Protein AF-G2XTL1-F1 (afdb_monomer)

Organism: Botryotinia fuckeliana (strain T4) (NCBI:txid999810)

Nearest PDB structures (foldseek):
  5env-assembly1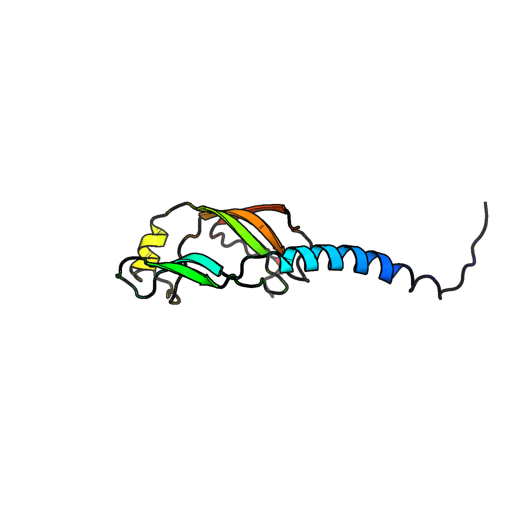_A  TM=9.713E-01  e=4.921E-09  Saccharomyces cerevisiae S288C
  7kc2-assembly1_A  TM=9.704E-01  e=1.084E-08  Saccharomyces cerevisiae
  4z6k-assembly1_D  TM=9.775E-01  e=3.905E-07  Moraxella sp. TAE123
  1llu-assembly1_A  TM=9.653E-01  e=4.979E-07  Pseudomonas aeruginosa
  3meq-assembly1_C  TM=9.511E-01  e=8.601E-07  Brucella suis

Mean predicted aligned error: 12.2 Å

Foldseek 3Di:
DDDDDDDPPVVVVVVVVVVVVVVVVQVVLVVPDDQKDWFFWQQDAPDHTDTDIDGDDDAEQQDWDWDFPDFDDDVVQNCLNNCVDPDGRDPRDGTTQWTKGFTRHHHNNHDPDDGGDIDTGHPDPDDDPVPPD

Secondary structure (DSSP, 8-state):
-------TTSHHHHHHHHHHHHHHHHHHHHHTS-SEEEEEEESSTTSPPEEEEEEPPPP-TT-EEEEEEEE---HHHHHHHHT-SSSPPPSSEEP-SEEEEEEEEE-TT--S--TT-EEEEE------GGG--

Solvent-accessible surface area (backbone atoms only — not comparable to full-atom values): 8342 Å² total; per-residue (Å²): 132,89,81,88,90,78,72,88,76,60,68,72,62,59,67,61,54,65,59,52,63,56,50,57,57,53,52,58,47,57,70,70,53,66,70,56,40,80,45,53,31,33,72,52,65,70,49,82,69,42,82,43,77,43,74,52,80,79,55,50,50,77,32,68,32,62,52,68,76,46,67,57,87,56,75,66,50,55,31,57,39,52,58,74,43,97,62,89,73,68,72,67,31,72,68,70,56,42,32,36,27,33,26,60,40,67,15,86,68,46,82,92,64,56,70,71,41,78,46,76,45,61,90,64,94,76,74,60,80,88,74,74,125

Sequence (133 aa):
MYLDDLPNEQVNSLNNLSVKASTSSQLSKMENLPKEQWAQVVEETGKPVVYKKIPVQKPGADEVLVNIKFSGVCHTDLHAVNGDWPLDTKLPLVGGHEGAGVVVAVG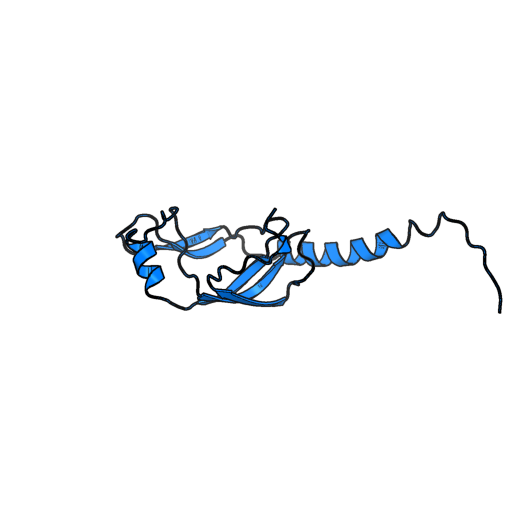SLVEDVKVGDYAGVKVSYFCPPSQMK

Radius of gyration: 21.56 Å; Cα contacts (8 Å, |Δi|>4): 180; chains: 1; bounding box: 55×30×61 Å

InterPro domains:
  IPR002328 Alcohol dehydrogenase, zinc-type, conserved site [PS00059] (96-110)
  IPR011032 GroES-like superfamily [SSF50129] (35-127)
  IPR013154 Alcohol dehydrogenase-like, N-terminal [PF08240] (60-127)

Structure (mmCIF, N/CA/C/O backbone):
data_AF-G2XTL1-F1
#
_entry.id   AF-G2XTL1-F1
#
loop_
_atom_site.group_PDB
_atom_site.id
_atom_site.type_symbol
_atom_site.label_atom_id
_atom_site.label_alt_id
_atom_site.label_comp_id
_atom_site.label_asym_id
_atom_site.label_entity_id
_atom_site.label_seq_id
_atom_site.pdbx_PDB_ins_code
_atom_site.Cartn_x
_atom_site.Cartn_y
_atom_site.Cartn_z
_atom_site.occupancy
_atom_site.B_iso_or_equiv
_atom_site.auth_seq_id
_atom_site.auth_comp_id
_atom_site.auth_asym_id
_atom_site.auth_atom_id
_atom_site.pdbx_PDB_model_num
ATOM 1 N N . MET A 1 1 ? 41.135 -16.122 -38.011 1.00 28.92 1 MET A N 1
ATOM 2 C CA . MET A 1 1 ? 40.770 -16.089 -39.440 1.00 28.92 1 MET A CA 1
ATOM 3 C C . MET A 1 1 ? 39.957 -14.822 -39.611 1.00 28.92 1 MET A C 1
ATOM 5 O O . MET A 1 1 ? 38.948 -14.703 -38.935 1.00 28.92 1 MET A O 1
ATOM 9 N N . TYR A 1 2 ? 40.535 -13.864 -40.339 1.00 23.22 2 TYR A N 1
ATOM 10 C CA . TYR A 1 2 ? 40.030 -12.537 -40.724 1.00 23.22 2 TYR A CA 1
ATOM 11 C C . TYR A 1 2 ? 38.497 -12.482 -40.954 1.00 23.22 2 TYR A C 1
ATOM 13 O O . TYR A 1 2 ? 37.921 -13.485 -41.361 1.00 23.22 2 TYR A O 1
ATOM 21 N N . LEU A 1 3 ? 37.776 -11.376 -40.736 1.00 25.80 3 LEU A N 1
ATOM 22 C CA . LEU A 1 3 ? 38.028 -10.012 -41.215 1.00 25.80 3 LEU A CA 1
ATOM 23 C C . LEU A 1 3 ? 37.331 -8.961 -40.325 1.00 25.80 3 LEU A C 1
ATOM 25 O O . LEU A 1 3 ? 36.177 -9.143 -39.937 1.00 25.80 3 LEU A O 1
ATOM 29 N N . ASP A 1 4 ? 38.051 -7.866 -40.085 1.00 35.59 4 ASP A N 1
ATOM 30 C CA . ASP A 1 4 ? 37.524 -6.529 -39.805 1.00 35.59 4 ASP A CA 1
ATOM 31 C C . ASP A 1 4 ? 36.752 -5.977 -41.028 1.00 35.59 4 ASP A C 1
ATOM 33 O O . ASP A 1 4 ? 36.882 -6.503 -42.131 1.00 35.59 4 ASP A O 1
ATOM 37 N N . ASP A 1 5 ? 36.006 -4.887 -40.814 1.00 46.59 5 ASP A N 1
ATOM 38 C CA . ASP A 1 5 ? 35.294 -4.035 -41.790 1.00 46.59 5 ASP A CA 1
ATOM 39 C C . ASP A 1 5 ? 33.788 -4.295 -41.994 1.00 46.59 5 ASP A C 1
ATOM 41 O O . ASP A 1 5 ? 33.341 -4.848 -42.999 1.00 46.59 5 ASP A O 1
ATOM 45 N N . LEU A 1 6 ? 32.972 -3.742 -41.084 1.00 37.72 6 LEU A N 1
ATOM 46 C CA . LEU A 1 6 ? 31.617 -3.275 -41.406 1.00 37.72 6 LEU A CA 1
ATOM 47 C C . LEU A 1 6 ? 31.410 -1.832 -40.890 1.00 37.72 6 LEU A C 1
ATOM 49 O O . LEU A 1 6 ? 31.805 -1.521 -39.766 1.00 37.72 6 LEU A O 1
ATOM 53 N N . PRO A 1 7 ? 30.816 -0.931 -41.698 1.00 37.72 7 PRO A N 1
ATOM 54 C CA . PRO A 1 7 ? 30.742 0.501 -41.416 1.00 37.72 7 PRO A CA 1
ATOM 55 C C . PRO A 1 7 ? 29.793 0.845 -40.256 1.00 37.72 7 PRO A C 1
ATOM 57 O O . PRO A 1 7 ? 28.746 0.222 -40.069 1.00 37.72 7 PRO A O 1
ATOM 60 N N . ASN A 1 8 ? 30.149 1.907 -39.527 1.00 44.75 8 ASN A N 1
ATOM 61 C CA . ASN A 1 8 ? 29.529 2.446 -38.302 1.00 44.75 8 ASN A CA 1
ATOM 62 C C . ASN A 1 8 ? 28.044 2.878 -38.392 1.00 44.75 8 ASN A C 1
ATOM 64 O O . ASN A 1 8 ? 27.540 3.538 -37.487 1.00 44.75 8 ASN A O 1
ATOM 68 N N . GLU A 1 9 ? 27.311 2.497 -39.435 1.00 47.88 9 GLU A N 1
ATOM 69 C CA . GLU A 1 9 ? 25.916 2.904 -39.642 1.00 47.88 9 GLU A CA 1
ATOM 70 C C . GLU A 1 9 ? 24.894 1.795 -39.317 1.00 47.88 9 GLU A C 1
ATOM 72 O O . GLU A 1 9 ? 23.712 2.080 -39.143 1.00 47.88 9 GLU A O 1
ATOM 77 N N . GLN A 1 10 ? 25.325 0.540 -39.112 1.00 41.72 10 GLN A N 1
ATOM 78 C CA . GLN A 1 10 ? 24.427 -0.547 -38.672 1.00 41.72 10 GLN A CA 1
ATOM 79 C C . GLN A 1 10 ? 24.396 -0.797 -37.154 1.00 41.72 10 GLN A C 1
ATOM 81 O O . GLN A 1 10 ? 23.511 -1.503 -36.668 1.00 41.72 10 GLN A O 1
ATOM 86 N N . VAL A 1 11 ? 25.279 -0.169 -36.372 1.00 45.94 11 VAL A N 1
ATOM 87 C CA . VAL A 1 11 ? 25.290 -0.326 -34.902 1.00 45.94 11 VAL A CA 1
ATOM 88 C C . VAL A 1 11 ? 24.119 0.425 -34.240 1.00 45.94 11 VAL A C 1
ATOM 90 O O . VAL A 1 11 ? 23.607 0.001 -33.206 1.00 45.94 11 VAL A O 1
ATOM 93 N N . ASN A 1 12 ? 23.587 1.469 -34.884 1.00 41.38 12 ASN A N 1
ATOM 94 C CA . ASN A 1 12 ? 22.470 2.259 -34.348 1.00 41.38 12 ASN A CA 1
ATOM 95 C C . ASN A 1 12 ? 21.074 1.675 -34.639 1.00 41.38 12 ASN A C 1
ATOM 97 O O . ASN A 1 12 ? 20.094 2.111 -34.035 1.00 41.38 12 ASN A O 1
ATOM 101 N N . SER A 1 13 ? 20.955 0.671 -35.518 1.00 42.94 13 SER A N 1
ATOM 102 C CA . SER A 1 13 ? 19.659 0.044 -35.829 1.00 42.94 13 SER A CA 1
ATOM 103 C C . SER A 1 13 ? 19.337 -1.165 -34.943 1.00 42.94 13 SER A C 1
ATOM 105 O O . SER A 1 13 ? 18.161 -1.484 -34.758 1.00 42.94 13 SER A O 1
ATOM 107 N N . LEU A 1 14 ? 20.341 -1.836 -34.370 1.00 43.72 14 LEU A N 1
ATOM 108 C CA . LEU A 1 14 ? 20.133 -3.025 -33.528 1.00 43.72 14 LEU A CA 1
ATOM 109 C C . LEU A 1 14 ? 19.821 -2.673 -32.064 1.00 43.72 14 LEU A C 1
ATOM 111 O O . LEU A 1 14 ? 19.066 -3.393 -31.409 1.00 43.72 14 LEU A O 1
ATOM 115 N N . ASN A 1 15 ? 20.266 -1.507 -31.588 1.00 40.66 15 ASN A N 1
ATOM 116 C CA . ASN A 1 15 ? 19.938 -1.015 -30.244 1.00 40.66 15 ASN A CA 1
ATOM 117 C C . ASN A 1 15 ? 18.449 -0.636 -30.083 1.00 40.66 15 ASN A C 1
ATOM 119 O O . ASN A 1 15 ? 17.926 -0.642 -28.972 1.00 40.66 15 ASN A O 1
ATOM 123 N N . ASN A 1 16 ? 17.729 -0.396 -31.186 1.00 42.56 16 ASN A N 1
ATOM 124 C CA . ASN A 1 16 ? 16.307 -0.027 -31.175 1.00 42.56 16 ASN A CA 1
ATOM 125 C C . ASN A 1 16 ? 15.329 -1.212 -31.283 1.00 42.56 16 ASN A C 1
ATOM 127 O O . ASN A 1 16 ? 14.116 -1.005 -31.189 1.00 42.56 16 ASN A O 1
ATOM 131 N N . LEU A 1 17 ? 15.813 -2.444 -31.474 1.00 43.50 17 LEU A N 1
ATOM 132 C CA . LEU A 1 17 ? 14.959 -3.640 -31.519 1.00 43.50 17 LEU A CA 1
ATOM 133 C C . LEU A 1 17 ? 14.804 -4.299 -30.140 1.00 43.50 17 LEU A C 1
ATOM 135 O O . LEU A 1 17 ? 13.712 -4.760 -29.816 1.00 43.50 17 LEU A O 1
ATOM 139 N N . SER A 1 18 ? 15.836 -4.253 -29.289 1.00 40.78 18 SER A N 1
ATOM 140 C CA . SER A 1 18 ? 15.764 -4.787 -27.917 1.00 40.78 18 SER A CA 1
ATOM 141 C C . SER A 1 18 ? 14.872 -3.935 -26.995 1.00 40.78 18 SER A C 1
ATOM 143 O O . SER A 1 18 ? 14.090 -4.467 -26.209 1.00 40.78 18 SER A O 1
ATOM 145 N N . VAL A 1 19 ? 14.887 -2.604 -27.162 1.00 45.25 19 VAL A N 1
ATOM 146 C CA . VAL A 1 19 ? 14.086 -1.669 -26.344 1.00 45.25 19 VAL A CA 1
ATOM 147 C C . VAL A 1 19 ? 12.582 -1.741 -26.655 1.00 45.25 19 VAL A C 1
ATOM 149 O O . VAL A 1 19 ? 11.765 -1.504 -25.768 1.00 45.25 19 VAL A O 1
ATOM 152 N N . LYS A 1 20 ? 12.184 -2.103 -27.885 1.00 40.88 20 LYS A N 1
ATOM 153 C CA . LYS A 1 20 ? 10.765 -2.147 -28.302 1.00 40.88 20 LYS A CA 1
ATOM 154 C C . LYS A 1 20 ? 10.012 -3.396 -27.833 1.00 40.88 20 LYS A C 1
ATOM 156 O O . LYS A 1 20 ? 8.801 -3.333 -27.626 1.00 40.88 20 LYS A O 1
ATOM 161 N N . ALA A 1 21 ? 10.699 -4.526 -27.662 1.00 43.09 21 ALA A N 1
ATOM 162 C CA . ALA A 1 21 ? 10.057 -5.777 -27.254 1.00 43.09 21 ALA A CA 1
ATOM 163 C C . ALA A 1 21 ? 9.683 -5.790 -25.758 1.00 43.09 21 ALA A C 1
ATOM 165 O O . ALA A 1 21 ? 8.635 -6.320 -25.386 1.00 43.09 21 ALA A O 1
ATOM 166 N N . SER A 1 22 ? 10.494 -5.164 -24.897 1.00 46.75 22 SER A N 1
ATOM 167 C CA . SER A 1 22 ? 10.234 -5.091 -23.452 1.00 46.75 22 SER A CA 1
ATOM 168 C C . SER A 1 22 ? 9.103 -4.112 -23.109 1.00 46.75 22 SER A C 1
ATOM 170 O O . SER A 1 22 ? 8.190 -4.472 -22.360 1.00 46.75 22 SER A O 1
ATOM 172 N N . THR A 1 23 ? 9.087 -2.930 -23.737 1.00 51.31 23 THR A N 1
ATOM 173 C CA . THR A 1 23 ? 8.087 -1.873 -23.489 1.00 51.31 23 THR A CA 1
ATOM 174 C C . THR A 1 23 ? 6.670 -2.276 -23.892 1.00 51.31 23 THR A C 1
ATOM 176 O O . THR A 1 23 ? 5.736 -2.012 -23.141 1.00 51.31 23 THR A O 1
ATOM 179 N N . SER A 1 24 ? 6.473 -2.967 -25.022 1.00 51.62 24 SER A N 1
ATOM 180 C CA . SER A 1 24 ? 5.132 -3.400 -25.461 1.00 51.62 24 SER A CA 1
ATOM 181 C C . SER A 1 24 ? 4.461 -4.353 -24.460 1.00 51.62 24 SER A C 1
ATOM 183 O O . SER A 1 24 ? 3.270 -4.214 -24.170 1.00 51.62 24 SER A O 1
ATOM 185 N N . SER A 1 25 ? 5.225 -5.286 -23.880 1.00 55.12 25 SER A N 1
ATOM 186 C CA . SER A 1 25 ? 4.691 -6.248 -22.908 1.00 55.12 25 SER A CA 1
ATOM 187 C C . SER A 1 25 ? 4.388 -5.601 -21.550 1.00 55.12 25 SER A C 1
ATOM 189 O O . SER A 1 25 ? 3.368 -5.911 -20.933 1.00 55.12 25 SER A O 1
ATOM 191 N N . GLN A 1 26 ? 5.224 -4.658 -21.106 1.00 54.09 26 GLN A N 1
ATOM 192 C CA . GLN A 1 26 ? 5.023 -3.914 -19.86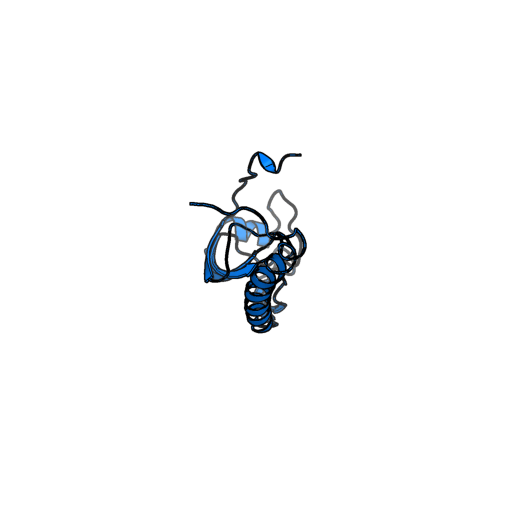2 1.00 54.09 26 GLN A CA 1
ATOM 193 C C . GLN A 1 26 ? 3.830 -2.953 -19.962 1.00 54.09 26 GLN A C 1
ATOM 195 O O . GLN A 1 26 ? 3.006 -2.917 -19.050 1.00 54.09 26 GLN A O 1
ATOM 200 N N . LEU A 1 27 ? 3.669 -2.265 -21.098 1.00 55.25 27 LEU A N 1
ATOM 201 C CA . LEU A 1 27 ? 2.509 -1.410 -21.376 1.00 55.25 27 LEU A CA 1
ATOM 202 C C . LEU A 1 27 ? 1.199 -2.214 -21.362 1.00 55.25 27 LEU A C 1
ATOM 204 O O . LEU A 1 27 ? 0.251 -1.818 -20.687 1.00 55.25 27 LEU A O 1
ATOM 208 N N . SER A 1 28 ? 1.180 -3.398 -21.987 1.00 56.03 28 SER A N 1
ATOM 209 C CA . SER A 1 28 ? -0.004 -4.274 -21.992 1.00 56.03 28 SER A CA 1
ATOM 210 C C . SER A 1 28 ? -0.403 -4.787 -20.599 1.00 56.03 28 SER A C 1
ATOM 212 O O . SER A 1 28 ? -1.583 -5.001 -20.321 1.00 56.03 28 SER A O 1
ATOM 214 N N . LYS A 1 29 ? 0.557 -4.977 -19.682 1.00 59.00 29 LYS A N 1
ATOM 215 C CA . LYS A 1 29 ? 0.263 -5.394 -18.299 1.00 59.00 29 LYS A CA 1
ATOM 216 C C . LYS A 1 29 ? -0.262 -4.237 -17.455 1.00 59.00 29 LYS A C 1
ATOM 218 O O . LYS A 1 29 ? -1.141 -4.450 -16.627 1.00 59.00 29 LYS A O 1
ATOM 223 N N . MET A 1 30 ? 0.224 -3.023 -17.702 1.00 59.53 30 MET A N 1
ATOM 224 C CA . MET A 1 30 ? -0.226 -1.823 -16.999 1.00 59.53 30 MET A CA 1
ATOM 225 C C . MET A 1 30 ? -1.644 -1.393 -17.420 1.00 59.53 30 MET A C 1
ATOM 227 O O . MET A 1 30 ? -2.393 -0.878 -16.594 1.00 59.53 30 MET A O 1
ATOM 231 N N . GLU A 1 31 ? -2.051 -1.677 -18.662 1.00 64.12 31 GLU A N 1
ATOM 232 C CA . GLU A 1 31 ? -3.434 -1.496 -19.143 1.00 64.12 31 GLU A CA 1
ATOM 233 C C . GLU A 1 31 ? -4.446 -2.455 -18.494 1.00 64.12 31 GLU A C 1
ATOM 235 O O . GLU A 1 31 ? -5.626 -2.125 -18.394 1.00 64.12 31 GLU A O 1
ATOM 240 N N . ASN A 1 32 ? -3.994 -3.614 -18.006 1.00 82.81 32 ASN A N 1
ATOM 241 C CA . ASN A 1 32 ? -4.848 -4.628 -17.378 1.00 82.81 32 ASN A CA 1
ATOM 242 C C . ASN A 1 32 ? -5.015 -4.451 -15.857 1.00 82.81 32 ASN A C 1
ATOM 244 O O . ASN A 1 32 ? -5.589 -5.315 -15.189 1.00 82.81 32 ASN A O 1
ATOM 248 N N . LEU A 1 33 ? -4.521 -3.350 -15.285 1.00 89.62 33 LEU A N 1
ATOM 249 C CA . LEU A 1 33 ? -4.707 -3.055 -13.867 1.00 89.62 33 LEU A CA 1
ATOM 250 C C . LEU A 1 33 ? -6.136 -2.561 -13.586 1.00 89.62 33 LEU A C 1
ATOM 252 O O . LEU A 1 33 ? -6.684 -1.765 -14.356 1.00 89.62 33 LEU A O 1
ATOM 256 N N . PRO A 1 34 ? -6.755 -2.984 -12.469 1.00 94.00 34 PRO A N 1
ATOM 257 C CA . PRO A 1 34 ? -8.052 -2.456 -12.083 1.00 94.00 34 PRO A CA 1
ATOM 258 C C . PRO A 1 34 ? -7.938 -0.956 -11.783 1.00 94.00 34 PRO A C 1
ATOM 260 O O . PRO A 1 34 ? -6.944 -0.492 -11.233 1.00 94.00 34 PRO A O 1
ATOM 263 N N . LYS A 1 35 ? -8.975 -0.188 -12.130 1.00 94.69 35 LYS A N 1
ATOM 264 C CA . LYS A 1 35 ? -9.014 1.264 -11.873 1.00 94.69 35 LYS A CA 1
ATOM 265 C C . LYS A 1 35 ? -9.202 1.595 -10.389 1.00 94.69 35 LYS A C 1
ATOM 267 O O . LYS A 1 35 ? -8.807 2.668 -9.944 1.00 94.69 35 LYS A O 1
ATOM 272 N N . GLU A 1 36 ? -9.799 0.672 -9.638 1.00 97.31 36 GLU A N 1
ATOM 273 C CA . GLU A 1 36 ? -10.109 0.809 -8.217 1.00 97.31 36 GLU A CA 1
ATOM 274 C C . GLU A 1 36 ? -9.686 -0.440 -7.441 1.00 97.31 36 GLU A C 1
ATOM 276 O O . GLU A 1 36 ? -9.655 -1.547 -7.981 1.00 97.31 36 GLU A O 1
ATOM 281 N N . GLN A 1 37 ? -9.417 -0.262 -6.153 1.00 96.12 37 GLN A N 1
ATOM 282 C CA . GLN A 1 37 ? -9.083 -1.312 -5.197 1.00 96.12 37 GLN A CA 1
ATOM 283 C C . GLN A 1 37 ? -9.817 -1.084 -3.880 1.00 96.12 37 GLN A C 1
ATOM 285 O O . GLN A 1 37 ? -10.159 0.047 -3.542 1.00 96.12 37 GLN A O 1
ATOM 290 N N . TRP A 1 38 ? -10.040 -2.154 -3.126 1.00 97.19 38 TRP A N 1
ATOM 291 C CA . TRP A 1 38 ? -10.556 -2.061 -1.766 1.00 97.1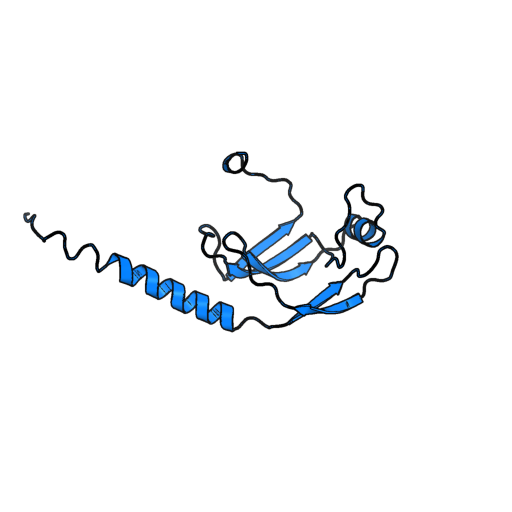9 38 TRP A CA 1
ATOM 292 C C . TRP A 1 38 ? -9.429 -1.758 -0.784 1.00 97.19 38 TRP A C 1
ATOM 294 O O . TRP A 1 38 ? -8.362 -2.361 -0.872 1.00 97.19 38 TRP A O 1
ATOM 304 N N . ALA A 1 39 ? -9.684 -0.865 0.166 1.00 96.44 39 ALA A N 1
ATOM 305 C CA . ALA A 1 39 ? -8.728 -0.493 1.197 1.00 96.44 39 ALA A CA 1
ATOM 306 C C . ALA A 1 39 ? -9.429 -0.203 2.528 1.00 96.44 39 ALA A C 1
ATOM 308 O O . ALA A 1 39 ? -10.599 0.187 2.561 1.00 96.44 39 ALA A O 1
ATOM 309 N N . GLN A 1 40 ? -8.673 -0.369 3.613 1.00 95.38 40 GLN A N 1
ATOM 310 C CA . GLN A 1 40 ? -9.020 0.114 4.945 1.00 95.38 40 GLN A CA 1
ATOM 311 C C . GLN A 1 40 ? -8.483 1.541 5.090 1.00 95.38 40 GLN A C 1
ATOM 313 O O . GLN A 1 40 ? -7.269 1.746 5.091 1.00 95.38 40 GLN A O 1
ATOM 318 N N . VAL A 1 41 ? -9.386 2.521 5.155 1.00 95.75 41 VAL A N 1
ATOM 319 C CA . VAL A 1 41 ? -9.050 3.948 5.094 1.00 95.75 41 VAL A CA 1
ATOM 320 C C . VAL A 1 41 ? -9.388 4.648 6.405 1.00 95.75 41 VAL A C 1
ATOM 322 O O . VAL A 1 41 ? -10.525 4.598 6.872 1.00 95.75 41 VAL A O 1
ATOM 325 N N . VAL A 1 42 ? -8.408 5.342 6.971 1.00 94.25 42 VAL A N 1
ATOM 326 C CA . VAL A 1 42 ? -8.583 6.275 8.085 1.00 94.25 42 VAL A CA 1
ATOM 327 C C . VAL A 1 42 ? -8.846 7.652 7.488 1.00 94.25 42 VAL A C 1
ATOM 329 O O . VAL A 1 42 ? -7.957 8.253 6.884 1.00 94.25 42 VAL A O 1
ATOM 332 N N . GLU A 1 43 ? -10.081 8.133 7.593 1.00 94.75 43 GLU A N 1
ATOM 333 C CA . GLU A 1 43 ? -10.452 9.468 7.099 1.00 94.75 43 GLU A CA 1
ATOM 334 C C . GLU A 1 43 ? -10.146 10.559 8.125 1.00 94.75 43 GLU A C 1
ATOM 336 O O . GLU A 1 43 ? -9.720 11.651 7.760 1.00 94.75 43 GLU A O 1
ATOM 341 N N . GLU A 1 44 ? -10.326 10.235 9.404 1.00 93.19 44 GLU A N 1
ATOM 342 C CA . GLU A 1 44 ? -10.092 11.106 10.551 1.00 93.19 44 GLU A CA 1
ATOM 343 C C . GLU A 1 44 ? -9.540 10.277 11.714 1.00 93.19 44 GLU A C 1
ATOM 345 O O . GLU A 1 44 ? -9.902 9.108 11.879 1.00 93.19 44 GLU A O 1
ATOM 350 N N . THR A 1 45 ? -8.679 10.883 12.529 1.00 91.69 45 THR A N 1
ATOM 351 C CA . THR A 1 45 ? -8.085 10.223 13.695 1.00 91.69 45 THR A CA 1
ATOM 352 C C . THR A 1 45 ? -9.127 9.924 14.772 1.00 91.69 45 THR A C 1
ATOM 354 O O . THR A 1 45 ? -10.097 10.661 14.962 1.00 91.69 45 THR A O 1
ATOM 357 N N . GLY A 1 46 ? -8.947 8.805 15.474 1.00 90.75 46 GLY A N 1
ATOM 358 C CA . GLY A 1 46 ? -9.835 8.365 16.555 1.00 90.75 46 GLY A CA 1
ATOM 359 C C . GLY A 1 46 ? -11.222 7.891 16.101 1.00 90.75 46 GLY A C 1
ATOM 360 O O . GLY A 1 46 ? -12.055 7.553 16.944 1.00 90.75 46 GLY A O 1
ATOM 361 N N . LYS A 1 47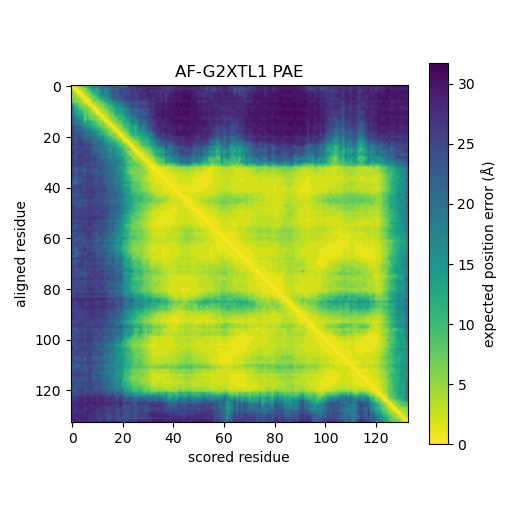 ? -11.491 7.843 14.789 1.00 92.88 47 LYS A N 1
ATOM 362 C CA . LYS A 1 47 ? -12.720 7.274 14.223 1.00 92.88 47 LYS A CA 1
ATOM 363 C C . LYS A 1 47 ? -12.493 5.847 13.708 1.00 92.88 47 LYS A C 1
ATOM 365 O O . LYS A 1 47 ? -11.365 5.483 13.373 1.00 92.88 47 LYS A O 1
ATOM 370 N N . PRO A 1 48 ? -13.555 5.022 13.615 1.00 92.38 48 PRO A N 1
ATOM 371 C CA . PRO A 1 48 ? -13.454 3.699 13.012 1.00 92.38 48 PRO A CA 1
ATOM 372 C C . PRO A 1 48 ? -12.928 3.752 11.573 1.00 92.38 48 PRO A C 1
ATOM 374 O O . PRO A 1 48 ? -13.297 4.629 10.793 1.00 92.38 48 PRO A O 1
ATOM 377 N N . VAL A 1 49 ? -12.102 2.769 11.218 1.00 93.75 49 VAL A N 1
ATOM 378 C CA . VAL A 1 49 ? -11.545 2.622 9.869 1.00 93.75 49 VAL A CA 1
ATOM 379 C C . VAL A 1 49 ? -12.649 2.249 8.875 1.00 93.75 49 VAL A C 1
ATOM 381 O O . VAL A 1 49 ? -13.483 1.386 9.155 1.00 93.75 49 VAL A O 1
ATOM 384 N N . VAL A 1 50 ? -12.648 2.881 7.700 1.00 96.00 50 VAL A N 1
ATOM 385 C CA . VAL A 1 50 ? -13.679 2.711 6.670 1.00 96.00 50 VAL A CA 1
ATOM 386 C C . VAL A 1 50 ? -13.196 1.756 5.582 1.00 96.00 50 VAL A C 1
ATOM 388 O O . VAL A 1 50 ? -12.192 2.018 4.919 1.00 96.00 50 VAL A O 1
ATOM 391 N N . TYR A 1 51 ? -13.950 0.680 5.344 1.00 95.88 51 TYR A N 1
ATOM 392 C CA . TYR A 1 51 ? -13.717 -0.212 4.209 1.00 95.88 51 TYR A CA 1
ATOM 393 C C . TYR A 1 51 ? -14.374 0.353 2.950 1.00 95.88 51 TYR A C 1
ATOM 395 O O . TYR A 1 51 ? -15.602 0.376 2.839 1.00 95.88 51 TYR A O 1
ATOM 403 N N . LYS A 1 52 ? -13.572 0.829 1.994 1.00 95.69 52 LYS A N 1
ATOM 404 C CA . LYS A 1 52 ? -14.092 1.440 0.762 1.00 95.69 52 LYS A CA 1
ATOM 405 C C . LYS A 1 52 ? -13.198 1.197 -0.445 1.00 95.69 52 LYS A C 1
ATOM 407 O O . LYS A 1 52 ? -12.046 0.785 -0.319 1.00 95.69 52 LYS A O 1
ATOM 412 N N . LYS A 1 53 ? -13.743 1.480 -1.628 1.00 97.38 53 LYS A N 1
ATOM 413 C CA . LYS A 1 53 ? -12.962 1.529 -2.861 1.00 97.38 53 LYS A CA 1
ATOM 414 C C . LYS A 1 53 ? -12.205 2.847 -2.975 1.00 97.38 53 LYS A C 1
ATOM 416 O O . LYS A 1 53 ? -12.751 3.909 -2.681 1.00 97.38 53 LYS A O 1
ATOM 421 N N . ILE A 1 54 ? -10.965 2.761 -3.432 1.00 95.94 54 ILE A N 1
ATOM 422 C CA . ILE A 1 54 ? -10.100 3.892 -3.767 1.00 95.94 54 ILE A CA 1
ATOM 423 C C . ILE A 1 54 ? -9.446 3.654 -5.135 1.00 95.94 54 ILE A C 1
ATOM 425 O O . ILE A 1 54 ? -9.342 2.501 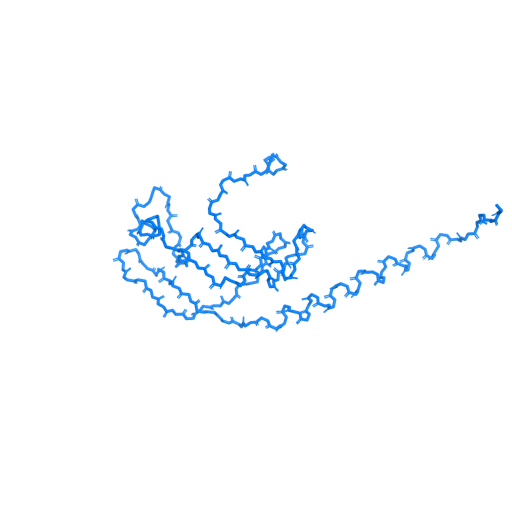-5.562 1.00 95.94 54 ILE A O 1
ATOM 429 N N . PRO A 1 55 ? -8.969 4.701 -5.826 1.00 96.69 55 PRO A N 1
ATOM 430 C CA . PRO A 1 55 ? -8.225 4.531 -7.068 1.00 96.69 55 PRO A CA 1
ATOM 431 C C . PRO A 1 55 ? -6.950 3.700 -6.874 1.00 96.69 55 PRO A C 1
ATOM 433 O O . PRO A 1 55 ? -6.262 3.808 -5.855 1.00 96.69 55 PRO A O 1
ATOM 436 N N . VAL A 1 56 ? -6.603 2.886 -7.872 1.00 95.88 56 VAL A N 1
ATOM 437 C CA . VAL A 1 56 ? -5.273 2.266 -7.936 1.00 95.88 56 VAL A CA 1
ATOM 438 C C . VAL A 1 56 ? -4.271 3.308 -8.412 1.00 95.88 56 VAL A C 1
ATOM 440 O O . VAL A 1 56 ? -4.454 3.925 -9.463 1.00 95.88 56 VAL A O 1
ATOM 443 N N . GLN A 1 57 ? -3.217 3.516 -7.626 1.00 91.19 57 GLN A N 1
ATOM 444 C CA . GLN A 1 57 ? -2.164 4.465 -7.971 1.00 91.19 57 GLN A CA 1
ATOM 445 C C . GLN A 1 57 ? -1.263 3.891 -9.064 1.00 91.19 57 GLN A C 1
ATOM 447 O O . GLN A 1 57 ? -0.998 2.688 -9.105 1.00 91.19 57 GLN A O 1
ATOM 452 N N . LYS A 1 58 ? -0.789 4.762 -9.955 1.00 92.00 58 LYS A N 1
ATOM 453 C CA . LYS A 1 58 ? 0.256 4.406 -10.916 1.00 92.00 58 LYS A CA 1
ATOM 454 C C . LYS A 1 58 ? 1.608 4.607 -10.235 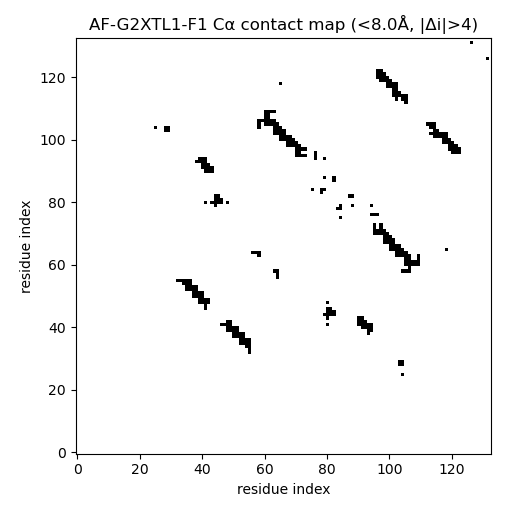1.00 92.00 58 LYS A C 1
ATOM 456 O O . LYS A 1 58 ? 1.775 5.664 -9.629 1.00 92.00 58 LYS A O 1
ATOM 461 N N . PRO A 1 59 ? 2.540 3.645 -10.330 1.00 93.94 59 PRO A N 1
ATOM 462 C CA . PRO A 1 59 ? 3.867 3.842 -9.770 1.00 93.94 59 PRO A CA 1
ATOM 463 C C . PRO A 1 59 ? 4.564 5.005 -10.485 1.00 93.94 59 PRO A C 1
ATOM 465 O O . PRO A 1 59 ? 4.420 5.174 -11.702 1.00 93.94 59 PRO A O 1
ATOM 468 N N . GLY A 1 60 ? 5.308 5.799 -9.720 1.00 92.69 60 GLY A N 1
ATOM 469 C CA . GLY A 1 60 ? 6.290 6.749 -10.225 1.00 92.69 60 GLY A CA 1
ATOM 470 C C . GLY A 1 60 ? 7.434 6.066 -10.980 1.00 92.69 60 GLY A C 1
ATOM 471 O O . GLY A 1 60 ? 7.455 4.851 -11.171 1.00 92.69 60 GLY A O 1
ATOM 472 N N . ALA A 1 61 ? 8.399 6.860 -11.446 1.00 93.62 61 ALA A N 1
ATOM 473 C CA . ALA A 1 61 ? 9.482 6.362 -12.292 1.00 93.62 61 ALA A CA 1
ATOM 474 C C . ALA A 1 61 ? 10.408 5.368 -11.565 1.00 93.62 61 ALA A C 1
ATOM 476 O O . ALA A 1 61 ? 10.906 4.444 -12.196 1.00 93.62 61 ALA A O 1
ATOM 477 N N . ASP A 1 62 ? 10.605 5.527 -10.263 1.00 94.25 62 ASP A N 1
ATOM 478 C CA . ASP A 1 62 ? 11.467 4.733 -9.380 1.00 94.25 62 ASP A CA 1
ATOM 479 C C . ASP A 1 62 ? 10.678 3.834 -8.408 1.00 94.25 62 ASP A C 1
ATOM 481 O O . ASP A 1 62 ? 11.243 3.236 -7.495 1.00 94.25 62 ASP A O 1
ATOM 485 N N . GLU A 1 63 ? 9.367 3.706 -8.610 1.00 94.12 63 GLU A N 1
ATOM 486 C CA . GLU A 1 63 ? 8.478 2.954 -7.727 1.00 94.12 63 GLU A CA 1
ATOM 487 C C . GLU A 1 63 ? 8.041 1.619 -8.342 1.00 94.12 63 GLU A C 1
ATOM 489 O O . GLU A 1 63 ? 8.058 1.407 -9.557 1.00 94.12 63 GLU A O 1
ATOM 494 N N . VAL A 1 64 ? 7.558 0.713 -7.493 1.00 94.56 64 VAL A N 1
ATOM 495 C CA . VAL A 1 64 ? 6.879 -0.514 -7.919 1.00 94.56 64 VAL A CA 1
ATOM 496 C C . VAL A 1 64 ? 5.468 -0.556 -7.351 1.00 94.56 64 VAL A C 1
ATOM 498 O O . VAL A 1 64 ? 5.225 -0.156 -6.214 1.00 94.56 64 VAL A O 1
ATOM 501 N N . LEU A 1 65 ? 4.528 -1.084 -8.132 1.00 95.06 65 LEU A N 1
ATOM 502 C CA . LEU A 1 65 ? 3.173 -1.358 -7.674 1.00 95.06 65 LEU A CA 1
ATOM 503 C C . LEU A 1 65 ? 3.049 -2.835 -7.314 1.00 95.06 65 LEU A C 1
ATOM 505 O O . LEU A 1 65 ? 3.286 -3.711 -8.150 1.00 95.06 65 LEU A O 1
ATOM 509 N N . VAL A 1 66 ? 2.626 -3.110 -6.083 1.00 95.38 66 VAL A N 1
ATOM 510 C CA . VAL A 1 66 ? 2.488 -4.467 -5.548 1.00 95.38 66 VAL A CA 1
ATOM 511 C C . VAL A 1 66 ? 1.017 -4.786 -5.300 1.00 95.38 66 VAL A C 1
ATOM 513 O O . VAL A 1 66 ? 0.305 -4.049 -4.625 1.00 95.38 66 VAL A O 1
ATOM 516 N N . ASN A 1 67 ? 0.560 -5.925 -5.815 1.00 95.25 67 ASN A N 1
ATOM 517 C CA . ASN A 1 67 ? -0.721 -6.522 -5.457 1.00 95.25 67 ASN A CA 1
ATOM 518 C C . ASN A 1 67 ? -0.555 -7.294 -4.146 1.00 95.25 67 ASN A C 1
ATOM 520 O O . ASN A 1 67 ? -0.114 -8.449 -4.147 1.00 95.25 67 ASN A O 1
ATOM 524 N N . ILE A 1 68 ? -0.873 -6.624 -3.039 1.00 95.56 68 ILE A N 1
ATOM 525 C CA . ILE A 1 68 ? -0.810 -7.186 -1.690 1.00 95.56 68 ILE A CA 1
ATOM 526 C C . ILE A 1 68 ? -1.818 -8.333 -1.567 1.00 95.56 68 ILE A C 1
ATOM 528 O O . ILE A 1 68 ? -3.012 -8.162 -1.806 1.00 95.56 68 ILE A O 1
ATOM 532 N N . LYS A 1 69 ? -1.325 -9.521 -1.208 1.00 94.88 69 LYS A N 1
ATOM 533 C CA . LYS A 1 69 ? -2.140 -10.726 -0.986 1.00 94.88 69 LYS A CA 1
ATOM 534 C C . LYS A 1 69 ? -2.483 -10.921 0.478 1.00 94.88 69 LYS A C 1
ATOM 536 O O . LYS A 1 69 ? -3.583 -11.363 0.790 1.00 94.88 69 LYS A O 1
ATOM 541 N N . PHE A 1 70 ? -1.546 -10.570 1.349 1.00 93.50 70 PHE A N 1
ATOM 542 C CA . PHE A 1 70 ? -1.682 -10.691 2.791 1.00 93.50 70 PHE A CA 1
ATOM 543 C C . PHE A 1 70 ? -1.068 -9.460 3.447 1.00 93.50 70 PHE A C 1
ATOM 545 O O . PHE A 1 70 ? -0.037 -8.971 2.984 1.00 93.50 70 PHE A O 1
ATOM 552 N N . SER A 1 71 ? -1.697 -8.979 4.516 1.00 92.69 71 SER A N 1
ATOM 553 C CA . SER A 1 71 ? -1.150 -7.935 5.380 1.00 92.69 71 SER A CA 1
ATOM 554 C C . SER A 1 71 ? -1.296 -8.359 6.834 1.00 92.69 71 SER A C 1
ATOM 556 O O . SER A 1 71 ? -2.339 -8.889 7.219 1.00 92.69 71 SER A O 1
ATOM 558 N N . GLY A 1 72 ? -0.256 -8.118 7.623 1.00 90.62 72 GLY A N 1
ATOM 559 C CA . GLY A 1 72 ? -0.309 -8.135 9.075 1.00 90.62 72 GLY A CA 1
ATOM 560 C C . GLY A 1 72 ? -1.065 -6.927 9.624 1.00 90.62 72 GLY A C 1
ATOM 561 O O . GLY A 1 72 ? -1.385 -5.985 8.890 1.00 90.62 72 GLY A O 1
ATOM 562 N N . VAL A 1 73 ? -1.356 -6.999 10.921 1.00 90.44 73 VAL A N 1
ATOM 563 C CA . VAL A 1 73 ? -1.873 -5.898 11.734 1.00 90.44 73 VAL A CA 1
ATOM 564 C C . VAL A 1 73 ? -0.973 -5.801 12.953 1.00 90.44 73 VAL A C 1
ATOM 566 O O . VAL A 1 73 ? -0.854 -6.761 13.717 1.00 90.44 73 VAL A O 1
ATOM 569 N N . CYS A 1 74 ? -0.362 -4.641 13.139 1.00 90.62 74 CYS A N 1
ATOM 570 C CA . CYS A 1 74 ? 0.560 -4.371 14.227 1.00 90.62 74 CYS A CA 1
ATOM 571 C C . CYS A 1 74 ? 0.024 -3.236 15.110 1.00 90.62 74 CYS A C 1
ATOM 573 O O . CYS A 1 74 ? -0.848 -2.457 14.725 1.00 90.62 74 CYS A O 1
ATOM 575 N N . HIS A 1 75 ? 0.534 -3.134 16.337 1.00 90.12 75 HIS A N 1
ATOM 576 C CA . HIS A 1 75 ? 0.095 -2.120 17.299 1.00 90.12 75 HIS A CA 1
ATOM 577 C C . HIS A 1 75 ? 0.338 -0.688 16.793 1.00 90.12 75 HIS A C 1
ATOM 579 O O . HIS A 1 75 ? -0.414 0.230 17.104 1.00 90.12 75 HIS A O 1
ATOM 585 N N . THR A 1 76 ? 1.364 -0.489 15.969 1.00 88.25 76 THR A N 1
ATOM 586 C CA . THR A 1 76 ? 1.660 0.798 15.330 1.00 88.25 76 THR A CA 1
ATOM 587 C C . THR A 1 76 ? 0.576 1.235 14.343 1.00 88.25 76 THR A C 1
ATOM 589 O O . THR A 1 76 ? 0.382 2.437 14.171 1.00 88.25 76 THR A O 1
ATOM 592 N N . ASP A 1 77 ? -0.199 0.309 13.764 1.00 89.50 77 ASP A N 1
ATOM 593 C CA . ASP A 1 77 ? -1.369 0.672 12.955 1.00 89.50 77 ASP A CA 1
ATOM 594 C C . ASP A 1 77 ? -2.452 1.332 13.824 1.00 89.50 77 ASP A C 1
ATOM 596 O O . ASP A 1 77 ? -3.085 2.296 13.396 1.00 89.50 77 ASP A O 1
ATOM 600 N N . LEU A 1 78 ? -2.633 0.871 15.070 1.00 90.50 78 LEU A N 1
ATOM 601 C CA . LEU A 1 78 ? -3.574 1.481 16.015 1.00 90.50 78 LEU A CA 1
ATOM 602 C C . LEU A 1 78 ? -3.140 2.900 16.399 1.00 90.50 78 LEU A C 1
ATOM 604 O O . LEU A 1 78 ? -3.980 3.796 16.452 1.00 90.50 78 LEU A O 1
ATOM 608 N N . HIS A 1 79 ? -1.840 3.118 16.607 1.00 90.88 79 HIS A N 1
ATOM 609 C CA . HIS A 1 79 ? -1.328 4.459 16.879 1.00 90.88 79 HIS A CA 1
ATOM 610 C C . HIS A 1 79 ? -1.564 5.424 15.710 1.00 90.88 79 HIS A C 1
ATOM 612 O O . HIS A 1 79 ? -1.971 6.569 15.903 1.00 90.88 79 HIS A O 1
ATOM 618 N N . ALA A 1 80 ? -1.382 4.950 14.475 1.00 88.00 80 ALA A N 1
ATOM 619 C CA . ALA A 1 80 ? -1.681 5.740 13.284 1.00 88.00 80 ALA A CA 1
ATOM 620 C C . ALA A 1 80 ? -3.179 6.088 13.176 1.00 88.00 80 ALA A C 1
ATOM 622 O O . ALA A 1 80 ? -3.528 7.211 12.817 1.00 88.00 80 ALA A O 1
ATOM 623 N N . VAL A 1 81 ? -4.073 5.156 13.532 1.00 90.62 81 VAL A N 1
ATOM 624 C CA . VAL A 1 81 ? -5.527 5.405 13.589 1.00 90.62 81 VAL A CA 1
ATOM 625 C C . VAL A 1 81 ? -5.877 6.438 14.664 1.00 90.62 81 VAL A C 1
ATOM 627 O O . VAL A 1 81 ? -6.708 7.315 14.429 1.00 90.62 81 VAL A O 1
ATOM 630 N N . ASN A 1 82 ? -5.250 6.361 15.837 1.00 91.19 82 ASN A N 1
ATOM 631 C CA . ASN A 1 82 ? -5.513 7.280 16.944 1.00 91.19 82 ASN A CA 1
ATOM 632 C C . ASN A 1 82 ? -4.850 8.652 16.757 1.00 91.19 82 ASN A C 1
ATOM 634 O O . ASN A 1 82 ? -5.291 9.623 17.368 1.00 91.19 82 ASN A O 1
ATOM 638 N N . GLY A 1 83 ? -3.827 8.746 15.905 1.00 88.12 83 GLY A N 1
ATOM 639 C CA . GLY A 1 83 ? -3.045 9.966 15.719 1.00 88.12 83 GLY A CA 1
ATOM 640 C C . GLY A 1 83 ? -2.173 10.314 16.928 1.00 88.12 83 GLY A C 1
ATOM 641 O O . GLY A 1 83 ? -1.854 11.480 17.124 1.00 88.12 83 GLY A O 1
ATOM 642 N N . ASP A 1 84 ? -1.815 9.326 17.750 1.00 89.06 84 ASP A N 1
ATOM 643 C CA . ASP A 1 84 ? -0.974 9.484 18.945 1.00 89.06 84 ASP A CA 1
ATOM 644 C C . ASP A 1 84 ? 0.481 9.035 18.703 1.00 89.06 84 ASP A C 1
ATOM 646 O O . ASP A 1 84 ? 1.283 8.935 19.635 1.00 89.06 84 ASP A O 1
ATOM 650 N N . TRP A 1 85 ? 0.839 8.791 17.439 1.00 82.69 85 TRP A N 1
ATOM 651 C CA . TRP A 1 85 ? 2.214 8.537 17.029 1.00 82.69 85 TRP A CA 1
ATOM 652 C C . TRP A 1 85 ? 3.021 9.849 16.968 1.00 82.69 85 TRP A C 1
ATOM 654 O O . TRP A 1 85 ? 2.488 10.864 16.523 1.00 82.69 85 TRP A O 1
ATOM 664 N N . PRO A 1 86 ? 4.321 9.860 17.331 1.00 78.56 86 PRO A N 1
ATOM 665 C CA . PRO A 1 86 ? 5.134 11.084 17.319 1.00 78.56 86 PRO A CA 1
ATOM 666 C C . PRO A 1 86 ? 5.316 11.738 15.942 1.00 78.56 86 PRO A C 1
ATOM 668 O O . PRO A 1 86 ? 5.768 12.877 15.866 1.00 78.56 86 PRO A O 1
ATOM 671 N N . LEU A 1 87 ? 5.042 11.004 14.860 1.00 79.31 87 LEU A N 1
ATOM 672 C CA . LEU A 1 87 ? 5.081 11.528 13.496 1.00 79.31 87 LEU A CA 1
ATOM 673 C C . LEU A 1 87 ? 3.661 11.812 13.020 1.00 79.31 87 LEU A C 1
ATOM 675 O O . LEU A 1 87 ? 2.791 10.942 13.114 1.00 79.31 87 LEU A O 1
ATOM 679 N N . ASP A 1 88 ? 3.469 12.998 12.446 1.00 78.69 88 ASP A N 1
ATOM 680 C CA . ASP A 1 88 ? 2.186 13.407 11.889 1.00 78.69 88 ASP A CA 1
ATOM 681 C C . ASP A 1 88 ? 1.711 12.420 10.819 1.00 78.69 88 ASP A C 1
ATOM 683 O O . ASP A 1 88 ? 2.412 12.096 9.855 1.00 78.69 88 ASP A O 1
ATOM 687 N N . THR A 1 89 ? 0.475 11.955 10.981 1.00 79.75 89 THR A N 1
ATOM 688 C CA . THR A 1 89 ? -0.170 11.055 10.028 1.00 79.75 89 THR A CA 1
ATOM 689 C C . THR A 1 89 ? -0.890 11.866 8.957 1.00 79.75 89 THR A C 1
ATOM 691 O O . THR A 1 89 ? -1.784 12.659 9.250 1.00 79.75 89 THR A O 1
ATOM 694 N N . LYS A 1 90 ? -0.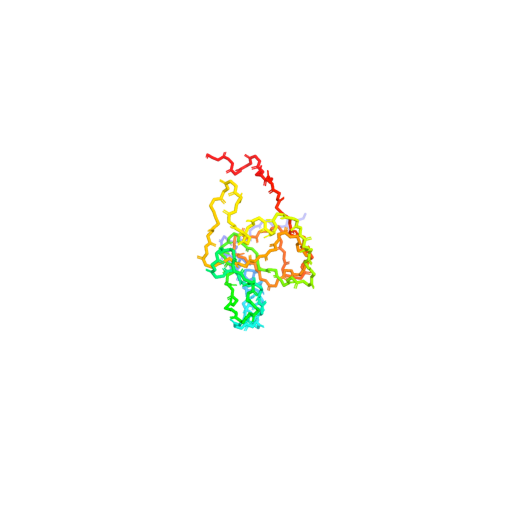535 11.654 7.685 1.00 85.44 90 LYS A N 1
ATOM 695 C CA . LYS A 1 90 ? -1.237 12.280 6.559 1.00 85.44 90 LYS A CA 1
ATOM 696 C C . LYS A 1 90 ? -2.565 11.567 6.303 1.00 85.44 90 LYS A C 1
ATOM 698 O O . LYS A 1 90 ? -2.577 10.397 5.933 1.00 85.44 90 LYS A O 1
ATOM 703 N N . LEU A 1 91 ? -3.665 12.302 6.436 1.00 90.62 91 LEU A N 1
ATOM 704 C CA . LEU A 1 91 ? -5.012 11.820 6.131 1.00 90.62 91 LEU A CA 1
ATOM 705 C C . LEU A 1 91 ? -5.453 12.217 4.704 1.00 90.62 91 LEU A C 1
ATOM 707 O O . LEU A 1 91 ? -5.044 13.276 4.215 1.00 90.62 91 LEU A O 1
ATOM 711 N N . PRO A 1 92 ? -6.303 11.414 4.032 1.00 92.56 92 PRO A N 1
ATOM 712 C CA . PRO A 1 92 ? -6.733 10.075 4.436 1.00 92.56 92 PRO A CA 1
ATOM 713 C C . PRO A 1 92 ? -5.583 9.057 4.335 1.00 92.56 92 PRO A C 1
ATOM 715 O O . PRO A 1 92 ? -4.825 9.068 3.365 1.00 92.56 92 PRO A O 1
ATOM 718 N N . LEU A 1 93 ? -5.476 8.169 5.324 1.00 91.62 93 LEU A N 1
ATOM 719 C CA . LEU A 1 93 ? -4.429 7.146 5.401 1.00 91.62 93 LEU A CA 1
ATOM 720 C C . LEU A 1 93 ? -4.988 5.780 4.989 1.00 91.62 93 LEU A C 1
ATOM 722 O O . LEU A 1 93 ? -6.022 5.352 5.495 1.00 91.62 93 LEU A O 1
ATOM 726 N N . VAL A 1 94 ? -4.271 5.061 4.125 1.00 92.81 94 VAL A N 1
ATOM 727 C CA . VAL A 1 94 ? -4.451 3.610 3.965 1.00 92.81 94 VAL A CA 1
ATOM 728 C C . VAL A 1 94 ? -3.508 2.924 4.948 1.00 92.81 94 VAL A C 1
ATOM 730 O O . VAL A 1 94 ? -2.299 3.129 4.869 1.00 92.81 94 VAL A O 1
ATOM 733 N N . GLY A 1 95 ? -4.064 2.176 5.901 1.00 86.00 95 GLY A N 1
ATOM 734 C CA . GLY A 1 95 ? -3.277 1.510 6.943 1.00 86.00 95 GLY A CA 1
ATOM 735 C C . GLY A 1 95 ? -2.521 0.274 6.446 1.00 86.00 95 GLY A C 1
ATOM 736 O O . GLY A 1 95 ? -2.742 -0.196 5.328 1.00 86.00 95 GLY A O 1
ATOM 737 N N . GLY A 1 96 ? -1.684 -0.289 7.321 1.00 86.19 96 GLY A N 1
ATOM 738 C CA . GLY A 1 96 ? -0.914 -1.501 7.058 1.00 86.19 96 GLY A CA 1
ATOM 739 C C . GLY A 1 96 ? 0.495 -1.206 6.551 1.00 86.19 96 GLY A C 1
ATOM 740 O O . GLY A 1 96 ? 0.704 -0.496 5.570 1.00 86.19 96 GLY A O 1
ATOM 741 N N . HIS A 1 97 ? 1.478 -1.793 7.226 1.00 89.00 97 HIS A N 1
ATOM 742 C CA . HIS A 1 97 ? 2.897 -1.636 6.905 1.00 89.00 97 HIS A CA 1
ATOM 743 C C . HIS A 1 97 ? 3.660 -2.966 6.889 1.00 89.00 97 HIS A C 1
ATOM 745 O O . HIS A 1 97 ? 4.889 -2.969 6.869 1.00 89.00 97 HIS A O 1
ATOM 751 N N . GLU A 1 98 ? 2.931 -4.084 6.891 1.00 91.12 98 GLU A N 1
ATOM 752 C CA . GLU A 1 98 ? 3.457 -5.449 6.946 1.00 91.12 98 GLU A CA 1
ATOM 753 C C . GLU A 1 98 ? 2.763 -6.308 5.883 1.00 91.12 98 GLU A C 1
ATOM 755 O O . GLU A 1 98 ? 1.885 -7.110 6.182 1.00 91.12 98 GLU A O 1
ATOM 760 N N . GLY A 1 99 ? 3.106 -6.106 4.614 1.00 92.06 99 GLY A N 1
ATOM 761 C CA . GLY A 1 99 ? 2.447 -6.752 3.478 1.00 92.06 99 GLY A CA 1
ATOM 762 C C . GLY A 1 99 ? 3.312 -7.798 2.780 1.00 92.06 99 GLY A C 1
ATOM 763 O O . GLY A 1 99 ? 4.534 -7.704 2.763 1.00 92.06 99 GLY A O 1
ATOM 764 N N . ALA A 1 100 ? 2.680 -8.765 2.120 1.00 95.56 100 ALA A N 1
ATOM 765 C CA . ALA A 1 100 ? 3.329 -9.633 1.141 1.00 95.56 100 ALA A CA 1
ATOM 766 C C . ALA A 1 100 ? 2.458 -9.761 -0.110 1.00 95.56 100 ALA A C 1
ATOM 768 O O . ALA A 1 100 ? 1.233 -9.912 -0.028 1.00 95.56 100 ALA A O 1
ATOM 769 N N . GLY A 1 101 ? 3.080 -9.696 -1.284 1.00 96.25 101 GLY A N 1
ATOM 770 C CA . GLY A 1 101 ? 2.355 -9.664 -2.545 1.00 96.25 101 GLY A CA 1
ATOM 771 C C . GLY A 1 101 ? 3.214 -9.919 -3.772 1.00 96.25 101 GLY A C 1
ATOM 772 O O . GLY A 1 101 ? 4.335 -10.417 -3.684 1.00 96.25 101 GLY A O 1
ATOM 773 N N . VAL A 1 102 ? 2.647 -9.587 -4.929 1.00 96.25 102 VAL A N 1
ATOM 774 C CA . VAL A 1 102 ? 3.280 -9.769 -6.241 1.00 96.25 102 VAL A CA 1
ATOM 775 C C . VAL A 1 102 ? 3.399 -8.421 -6.935 1.00 96.25 102 VAL A C 1
ATOM 777 O O . VAL A 1 102 ? 2.430 -7.663 -6.974 1.00 96.25 102 VAL A O 1
ATOM 780 N N . VAL A 1 103 ? 4.561 -8.126 -7.508 1.00 96.12 103 VAL A N 1
ATOM 781 C CA . VAL A 1 103 ? 4.792 -6.920 -8.310 1.00 96.12 103 VAL A CA 1
ATOM 782 C C . VAL A 1 103 ? 3.947 -6.989 -9.580 1.00 96.12 103 VAL A C 1
ATOM 784 O O . VAL A 1 103 ? 4.057 -7.938 -10.356 1.00 96.12 103 VAL A O 1
ATOM 787 N N . VAL A 1 104 ? 3.101 -5.984 -9.805 1.00 94.88 104 VAL A N 1
ATOM 788 C CA . VAL A 1 104 ? 2.179 -5.912 -10.953 1.00 94.88 104 VAL A CA 1
ATOM 789 C C . VAL A 1 104 ? 2.512 -4.794 -11.939 1.00 94.88 104 VAL A C 1
ATOM 791 O O . VAL A 1 104 ? 2.131 -4.893 -13.102 1.00 94.88 104 VAL A O 1
ATOM 794 N N . ALA A 1 105 ? 3.260 -3.776 -11.513 1.00 94.38 105 ALA A N 1
ATOM 795 C CA . ALA A 1 105 ? 3.846 -2.767 -12.393 1.00 94.38 105 ALA A CA 1
ATOM 796 C C . ALA A 1 105 ? 5.145 -2.219 -11.792 1.00 94.38 105 ALA A C 1
ATOM 798 O O . ALA A 1 105 ? 5.342 -2.276 -10.578 1.00 94.38 105 ALA A O 1
ATOM 799 N N . VAL A 1 106 ? 6.018 -1.695 -12.649 1.00 94.69 106 VAL A N 1
ATOM 800 C CA . VAL A 1 106 ? 7.300 -1.088 -12.271 1.00 94.69 106 VAL A CA 1
ATOM 801 C C . VAL A 1 106 ? 7.471 0.231 -13.016 1.00 94.69 106 VAL A C 1
ATOM 803 O O . VAL A 1 106 ? 7.013 0.360 -14.156 1.00 94.69 106 VAL A O 1
ATOM 806 N N . GLY A 1 107 ? 8.097 1.202 -12.362 1.00 92.56 107 GLY A N 1
ATOM 807 C CA . GLY A 1 107 ? 8.496 2.465 -12.960 1.00 92.56 107 GLY A CA 1
ATOM 808 C C . GLY A 1 107 ? 9.609 2.301 -13.996 1.00 92.56 107 GLY A C 1
ATOM 809 O O . GLY A 1 107 ? 10.282 1.273 -14.068 1.00 92.56 107 GLY A O 1
ATOM 810 N N . SER A 1 108 ? 9.812 3.326 -14.822 1.00 93.12 108 SER A N 1
ATOM 811 C CA . SER A 1 108 ? 10.777 3.300 -15.930 1.00 93.12 108 SER A CA 1
ATOM 812 C C . SER A 1 108 ? 12.250 3.262 -15.509 1.00 93.12 108 SER A C 1
ATOM 814 O O . SER A 1 108 ? 13.094 2.939 -16.335 1.00 93.12 108 SER A O 1
ATOM 816 N N . LEU A 1 109 ? 12.561 3.647 -14.271 1.00 93.56 109 LEU A N 1
ATOM 817 C CA . LEU A 1 109 ? 13.911 3.688 -13.698 1.00 93.56 109 LEU A CA 1
ATOM 818 C C . LEU A 1 109 ? 14.191 2.498 -12.768 1.00 93.56 109 LEU A C 1
ATOM 820 O O . LEU A 1 109 ? 15.248 2.445 -12.148 1.00 93.56 109 LEU A O 1
ATOM 824 N N . VAL A 1 110 ? 13.254 1.554 -12.640 1.00 92.56 110 VAL A N 1
ATOM 825 C CA . VAL A 1 110 ? 13.439 0.351 -11.822 1.00 92.56 110 VAL A CA 1
ATOM 826 C C . VAL A 1 110 ? 14.154 -0.719 -12.646 1.00 92.56 110 VAL A C 1
ATOM 828 O O . VAL A 1 110 ? 13.599 -1.230 -13.618 1.00 92.56 110 VAL A O 1
ATOM 831 N N . GLU A 1 111 ? 15.371 -1.080 -12.240 1.00 91.62 111 GLU A N 1
ATOM 832 C CA . GLU A 1 111 ? 16.216 -2.050 -12.959 1.00 91.62 111 GLU A CA 1
ATOM 833 C C . GLU A 1 111 ? 16.249 -3.433 -12.282 1.00 91.62 111 GLU A C 1
ATOM 835 O O . GLU A 1 111 ? 16.281 -4.460 -12.960 1.00 91.62 111 GLU A O 1
ATOM 840 N N . ASP A 1 112 ? 16.169 -3.471 -10.949 1.00 92.69 112 ASP A N 1
ATOM 841 C CA . ASP A 1 112 ? 16.431 -4.682 -10.154 1.00 92.69 112 ASP A CA 1
ATOM 842 C C . ASP A 1 112 ? 15.182 -5.530 -9.843 1.00 92.69 112 ASP A C 1
ATOM 844 O O . ASP A 1 112 ? 15.287 -6.627 -9.292 1.00 92.69 112 ASP A O 1
ATOM 848 N N . VAL A 1 113 ? 13.985 -5.037 -10.177 1.00 94.44 113 V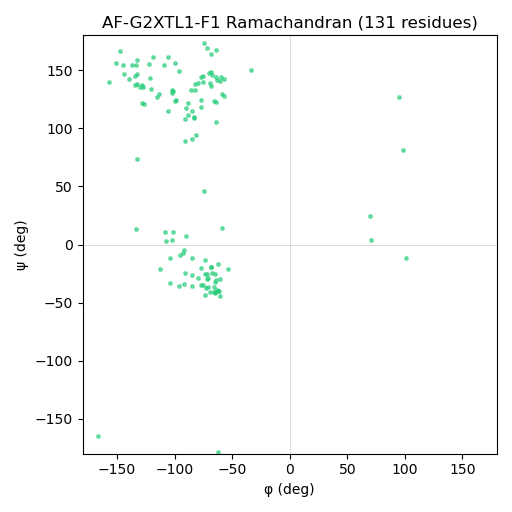AL A N 1
ATOM 849 C CA . VAL A 1 113 ? 12.699 -5.686 -9.871 1.00 94.44 113 VAL A CA 1
ATOM 850 C C . VAL A 1 113 ? 11.859 -5.803 -11.136 1.00 94.44 113 VAL A C 1
ATOM 852 O O . VAL A 1 113 ? 11.742 -4.853 -11.907 1.00 94.44 113 VAL A O 1
ATOM 855 N N . LYS A 1 114 ? 11.214 -6.957 -11.342 1.00 91.81 114 LYS A N 1
ATOM 856 C CA . LYS A 1 114 ? 10.334 -7.200 -12.498 1.00 91.81 114 LYS A CA 1
ATOM 857 C C . LYS A 1 114 ? 8.916 -7.574 -12.080 1.00 91.81 114 LYS A C 1
ATOM 859 O O . LYS A 1 114 ? 8.658 -8.127 -11.014 1.00 91.81 114 LYS A O 1
ATOM 864 N N . VAL A 1 115 ? 7.975 -7.313 -12.984 1.00 93.94 115 VAL A N 1
ATOM 865 C CA . VAL A 1 115 ? 6.579 -7.742 -12.832 1.00 93.94 115 VAL A CA 1
ATOM 866 C C . VAL A 1 115 ? 6.505 -9.264 -12.705 1.00 93.94 115 VAL A C 1
ATOM 868 O O . VAL A 1 115 ? 7.022 -9.987 -13.557 1.00 93.94 115 VAL A O 1
ATOM 871 N N . GLY A 1 116 ? 5.799 -9.734 -11.679 1.00 93.88 116 GLY A N 1
ATOM 872 C CA . GLY A 1 116 ? 5.691 -11.142 -11.303 1.00 93.88 116 GLY A CA 1
ATOM 873 C C . GLY A 1 116 ? 6.576 -11.542 -10.122 1.00 93.88 116 GLY A C 1
ATOM 874 O O . GLY A 1 116 ? 6.357 -12.616 -9.569 1.00 93.88 116 GLY A O 1
ATOM 875 N N . ASP A 1 117 ? 7.520 -10.695 -9.700 1.00 96.25 117 ASP A N 1
ATOM 876 C CA . ASP A 1 117 ? 8.324 -10.964 -8.508 1.00 96.25 117 ASP A CA 1
ATOM 877 C C . ASP A 1 117 ? 7.483 -10.898 -7.229 1.00 96.25 117 ASP A C 1
ATOM 879 O O . ASP A 1 117 ? 6.525 -10.126 -7.125 1.00 96.25 117 ASP A O 1
ATOM 883 N N . TYR A 1 118 ? 7.861 -11.704 -6.237 1.00 96.38 118 TYR A N 1
ATOM 884 C CA . TYR A 1 118 ? 7.283 -11.637 -4.899 1.00 96.38 118 TYR A CA 1
ATOM 885 C C . TYR A 1 118 ? 7.963 -10.533 -4.093 1.00 96.38 118 TYR A C 1
ATOM 887 O O . TYR A 1 118 ? 9.189 -10.457 -4.049 1.00 96.38 118 TYR A O 1
ATOM 895 N N . ALA A 1 119 ? 7.163 -9.706 -3.426 1.00 94.38 119 ALA A N 1
ATOM 896 C CA . ALA A 1 119 ? 7.645 -8.596 -2.617 1.00 94.38 119 ALA A CA 1
ATOM 897 C C . ALA A 1 119 ? 7.061 -8.659 -1.204 1.00 94.38 119 ALA A C 1
ATOM 899 O O . ALA A 1 119 ? 5.861 -8.886 -1.024 1.00 94.38 119 ALA A O 1
ATOM 900 N N . GLY A 1 120 ? 7.921 -8.431 -0.211 1.00 92.75 120 GLY A N 1
ATOM 901 C CA . GLY A 1 120 ? 7.535 -8.150 1.168 1.00 92.75 120 GLY A CA 1
ATOM 902 C C . GLY A 1 120 ? 7.656 -6.654 1.444 1.00 92.75 120 GLY A C 1
ATOM 903 O O . GLY A 1 120 ? 8.685 -6.050 1.149 1.00 92.75 120 GLY A O 1
ATOM 904 N N . VAL A 1 121 ? 6.612 -6.064 2.011 1.00 88.00 121 VAL A N 1
ATOM 905 C CA . VAL A 1 121 ? 6.556 -4.667 2.432 1.00 88.00 121 VAL A CA 1
ATOM 906 C C . VAL A 1 121 ? 6.656 -4.647 3.947 1.00 88.00 121 VAL A C 1
ATOM 908 O O . VAL A 1 121 ? 5.773 -5.148 4.635 1.00 88.00 121 VAL A O 1
ATOM 911 N N . LYS A 1 122 ? 7.743 -4.079 4.462 1.00 83.00 122 LYS A N 1
ATOM 912 C CA . LYS A 1 122 ? 7.906 -3.759 5.879 1.00 83.00 122 LYS A CA 1
ATOM 913 C C . LYS A 1 122 ? 8.429 -2.340 5.995 1.00 83.00 122 LYS A C 1
ATOM 915 O O . LYS A 1 122 ? 9.246 -1.931 5.167 1.00 83.00 122 LYS A O 1
ATOM 920 N N . VAL A 1 123 ? 8.037 -1.613 7.036 1.00 68.19 123 VAL A N 1
ATOM 921 C CA . VAL A 1 123 ? 8.733 -0.366 7.380 1.00 68.19 123 VAL A CA 1
ATOM 922 C C . VAL A 1 123 ? 10.160 -0.734 7.777 1.00 68.19 123 VAL A C 1
ATOM 924 O O . VAL A 1 123 ? 10.417 -1.321 8.825 1.00 68.19 123 VAL A O 1
ATOM 927 N N . SER A 1 124 ? 11.100 -0.453 6.881 1.00 54.69 124 SER A N 1
ATOM 928 C CA . SER A 1 124 ? 12.524 -0.647 7.106 1.00 54.69 124 SER A CA 1
ATOM 929 C C . SER A 1 124 ? 13.214 0.669 6.799 1.00 54.69 124 SER A C 1
ATOM 931 O O . SER A 1 124 ? 13.153 1.147 5.672 1.00 54.69 124 SER A O 1
ATOM 933 N N . TYR A 1 125 ? 13.919 1.230 7.776 1.00 51.62 125 TYR A N 1
ATOM 934 C CA . TYR A 1 125 ? 14.781 2.400 7.587 1.00 51.62 125 TYR A CA 1
ATOM 935 C C . TYR A 1 125 ? 16.082 2.029 6.858 1.00 51.62 125 TYR A C 1
ATOM 937 O O . TYR A 1 125 ? 17.174 2.383 7.293 1.00 51.62 125 TYR A O 1
ATOM 945 N N . PHE A 1 126 ? 15.995 1.253 5.776 1.00 42.28 126 PHE A N 1
ATOM 946 C CA . PHE A 1 126 ? 17.165 0.935 4.970 1.00 42.28 126 PHE A CA 1
ATOM 947 C C . PHE A 1 126 ? 17.299 1.974 3.859 1.00 42.28 126 PHE A C 1
ATOM 949 O O . PHE A 1 126 ? 16.751 1.815 2.774 1.00 42.28 126 PHE A O 1
ATOM 956 N N . CYS A 1 127 ? 18.019 3.054 4.159 1.00 38.19 127 CYS A N 1
ATOM 957 C CA . CYS A 1 127 ? 18.591 3.920 3.137 1.00 38.19 127 CYS A CA 1
ATOM 958 C C . CYS A 1 127 ? 19.919 3.281 2.696 1.00 38.19 127 CYS A C 1
ATOM 960 O O . CYS A 1 127 ? 20.849 3.229 3.509 1.00 38.19 127 CYS A O 1
ATOM 962 N N . PRO A 1 128 ? 20.037 2.734 1.470 1.00 49.78 128 PRO A N 1
ATOM 963 C CA . PRO A 1 128 ? 21.328 2.284 0.979 1.00 49.78 128 PRO A CA 1
ATOM 964 C C . PRO A 1 128 ? 22.286 3.489 0.925 1.00 49.78 128 PRO A C 1
ATOM 966 O O . PRO A 1 128 ? 21.868 4.580 0.529 1.00 49.78 128 PRO A O 1
ATOM 969 N N . PRO A 1 129 ? 23.576 3.322 1.278 1.00 51.28 129 PRO A N 1
ATOM 970 C CA . PRO A 1 129 ? 24.541 4.425 1.347 1.00 51.28 129 PRO A CA 1
ATOM 971 C C . PRO A 1 129 ? 24.646 5.273 0.069 1.00 51.28 129 PRO A C 1
ATOM 973 O O . PRO A 1 129 ? 25.085 6.414 0.127 1.00 51.28 129 PRO A O 1
ATOM 976 N N . SER A 1 130 ? 24.238 4.734 -1.083 1.00 52.66 130 SER A N 1
ATOM 977 C CA . SER A 1 130 ? 24.276 5.398 -2.389 1.00 52.66 130 SER A CA 1
ATOM 978 C C . SER A 1 130 ? 23.218 6.490 -2.599 1.00 52.66 130 SER A C 1
ATOM 980 O O . SER A 1 130 ? 23.346 7.251 -3.556 1.00 52.66 130 SER A O 1
ATOM 982 N N . GLN A 1 131 ? 22.192 6.581 -1.744 1.00 46.69 131 GLN A N 1
ATOM 983 C CA . GLN A 1 131 ? 21.094 7.557 -1.867 1.00 46.69 131 GLN A CA 1
ATOM 984 C C . GLN A 1 131 ? 21.157 8.687 -0.823 1.00 46.69 131 GLN A C 1
ATOM 986 O O . GLN A 1 131 ? 20.302 9.568 -0.816 1.00 46.69 131 GLN A O 1
ATOM 991 N N . MET A 1 132 ? 22.190 8.714 0.027 1.00 36.16 132 MET A N 1
ATOM 992 C CA . MET A 1 132 ? 22.529 9.899 0.820 1.00 36.16 132 MET A CA 1
ATOM 993 C C . MET A 1 132 ? 23.411 10.821 -0.034 1.00 36.16 132 MET A C 1
ATOM 995 O O . MET A 1 132 ? 24.629 10.652 -0.074 1.00 36.16 132 MET A O 1
ATOM 999 N N . LYS A 1 133 ? 22.789 11.750 -0.765 1.00 38.12 133 LYS A N 1
ATOM 1000 C CA . LYS A 1 133 ? 23.467 12.914 -1.354 1.00 38.12 133 LYS A CA 1
ATOM 1001 C C . LYS A 1 133 ? 23.230 14.146 -0.498 1.00 38.12 133 LYS A C 1
ATOM 1003 O O . LYS A 1 133 ? 22.094 14.285 0.005 1.00 38.12 133 LYS A O 1
#

pLDDT: mean 77.46, std 22.42, range [23.22, 97.38]